Protein AF-A0A7C1JLP6-F1 (afdb_monomer)

Nearest PDB structures (foldseek):
  4bjh-assembly1_B  TM=5.225E-01  e=1.406E+00  Aquifex aeolicus
  1kj9-assembly1_B  TM=3.033E-01  e=1.225E+00  Escherichia coli
  2czg-assembly1_B  TM=2.862E-01  e=1.983E+00  Pyrococcus horikoshii OT3
  2dwc-assembly1_A  TM=2.921E-01  e=2.276E+00  Pyrococcus horikoshii OT3
  2czg-assembly1_A  TM=2.885E-01  e=2.998E+00  Pyrococcus horikoshii OT3

pLDDT: mean 95.77, std 3.17, range [79.0, 98.44]

Sequence (74 aa):
MIEIGLHTDNWRPLSGNFQTACQAAKKYGLEHIEFAVIHGQYFVQAMGYDPAISLQSNPRALRRYCDQMGLKIS

Radius of gyration: 11.89 Å; Cα contacts (8 Å, |Δi|>4): 125; chains: 1; bounding box: 33×22×31 Å

Mean predicted aligned error: 2.37 Å

Solvent-accessible surface area (backbone atoms only — not comparable to full-atom values): 4172 Å² total; per-residue (Å²): 132,93,84,57,61,51,54,22,60,78,29,40,90,72,47,24,19,43,66,56,39,52,51,48,32,47,74,71,72,34,44,34,40,34,65,54,74,41,88,57,87,53,72,53,43,77,73,53,35,29,16,54,42,42,72,78,53,62,64,67,60,53,50,52,50,34,55,76,59,60,35,43,82,106

Secondary structure (DSSP, 8-state):
----EEEGGGGGGGT--HHHHHHHHHHTT--EEE--EESS--HHHHTT---SEETTS-HHHHHHHHHHHT-EE-

Structure (mmCIF, N/CA/C/O backbone):
data_AF-A0A7C1JLP6-F1
#
_entry.id   AF-A0A7C1JLP6-F1
#
loop_
_atom_site.group_PDB
_atom_site.id
_atom_site.type_symbol
_atom_site.label_atom_id
_atom_site.label_alt_id
_atom_site.label_comp_id
_atom_site.label_asym_id
_atom_site.label_entity_id
_atom_site.label_seq_id
_atom_site.pdbx_PDB_ins_code
_atom_site.C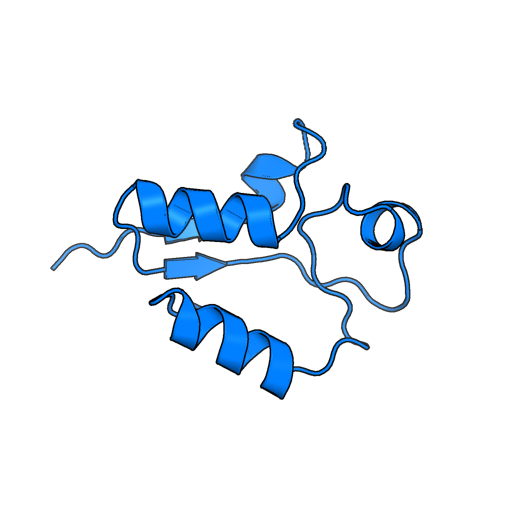artn_x
_atom_site.Cartn_y
_atom_site.Cartn_z
_atom_site.occupancy
_atom_site.B_iso_or_equiv
_atom_site.auth_seq_id
_atom_site.auth_comp_id
_atom_site.auth_asym_id
_atom_site.auth_atom_id
_atom_site.pdbx_PDB_model_num
ATOM 1 N N . MET A 1 1 ? -20.796 4.370 13.647 1.00 79.00 1 MET A N 1
ATOM 2 C CA . MET A 1 1 ? -19.495 4.090 14.291 1.00 79.00 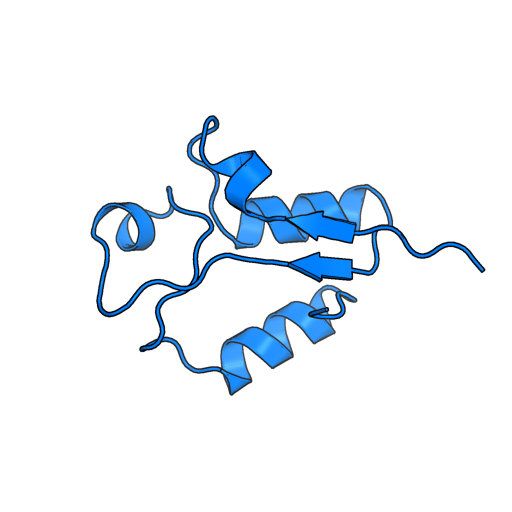1 MET A CA 1
ATOM 3 C C . MET A 1 1 ? -18.433 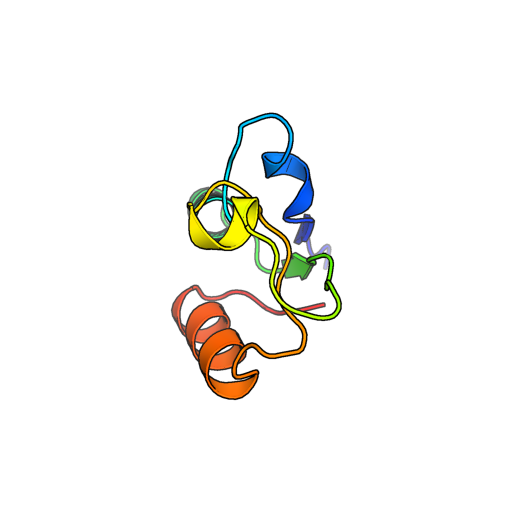4.787 13.455 1.00 79.00 1 MET A C 1
ATOM 5 O O . MET A 1 1 ? -18.644 4.870 12.254 1.00 79.00 1 MET A O 1
ATOM 9 N N . ILE A 1 2 ? -17.395 5.372 14.056 1.00 91.31 2 ILE A N 1
ATOM 10 C CA . ILE A 1 2 ? -16.340 6.060 13.291 1.00 91.31 2 ILE A CA 1
ATOM 11 C C . ILE A 1 2 ? -15.345 5.006 12.802 1.00 91.31 2 ILE A C 1
ATOM 13 O O . ILE A 1 2 ? -14.861 4.218 13.611 1.00 91.31 2 ILE A O 1
ATOM 17 N N . GLU A 1 3 ? -15.050 5.010 11.506 1.00 94.00 3 GLU A N 1
ATOM 18 C CA . GLU A 1 3 ? -14.014 4.183 10.884 1.00 94.00 3 GLU A CA 1
ATOM 19 C C . GLU A 1 3 ? -12.82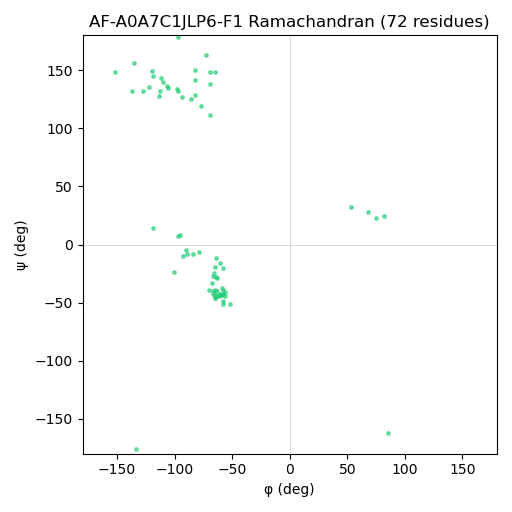4 5.081 10.518 1.00 94.00 3 GLU A C 1
ATOM 21 O O . GLU A 1 3 ? -13.012 6.203 10.045 1.00 94.00 3 GLU A O 1
ATOM 26 N N . ILE A 1 4 ? -11.599 4.620 10.792 1.00 95.19 4 ILE A N 1
ATOM 27 C CA . ILE A 1 4 ? -10.366 5.384 10.554 1.00 95.19 4 ILE A CA 1
ATOM 28 C C . ILE A 1 4 ? -9.454 4.580 9.631 1.00 95.19 4 ILE A C 1
ATOM 30 O O . ILE A 1 4 ? -9.253 3.375 9.820 1.00 95.19 4 ILE A O 1
ATOM 34 N N . GLY A 1 5 ? -8.883 5.276 8.651 1.00 96.69 5 GLY A N 1
ATOM 35 C CA . GLY A 1 5 ? -7.902 4.735 7.724 1.00 96.69 5 GLY A CA 1
ATOM 36 C C . GLY A 1 5 ? -6.697 5.638 7.532 1.00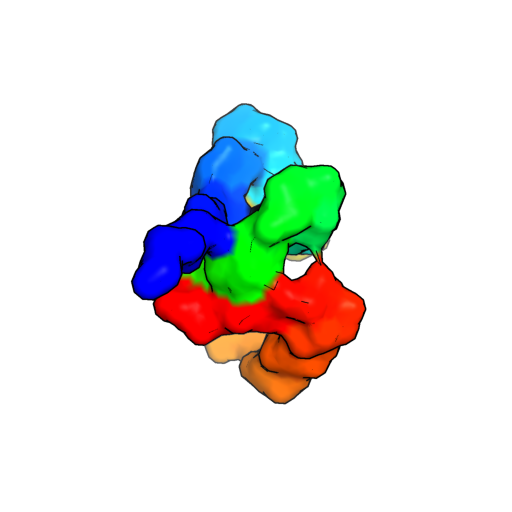 96.69 5 GLY A C 1
ATOM 37 O O . GLY A 1 5 ? -6.552 6.677 8.179 1.00 96.69 5 GLY A O 1
ATOM 38 N N . LEU A 1 6 ? -5.821 5.217 6.626 1.00 97.38 6 LEU A N 1
ATOM 39 C CA . LEU A 1 6 ? -4.689 6.009 6.161 1.00 97.38 6 LEU A CA 1
ATOM 40 C C . LEU A 1 6 ? -4.564 5.936 4.646 1.00 97.38 6 LEU A C 1
ATOM 42 O O . LEU A 1 6 ? -4.966 4.953 4.027 1.00 97.38 6 LEU A O 1
ATOM 46 N N . HIS A 1 7 ? -3.928 6.955 4.077 1.00 98.38 7 HIS A N 1
ATOM 47 C CA . HIS A 1 7 ? -3.459 6.926 2.703 1.00 98.38 7 HIS A CA 1
ATOM 48 C C . HIS A 1 7 ? -1.973 6.537 2.678 1.00 98.38 7 HIS A C 1
ATOM 50 O O . HIS A 1 7 ? -1.169 7.093 3.435 1.00 98.38 7 HIS A O 1
ATOM 56 N N . THR A 1 8 ? -1.573 5.590 1.825 1.00 98.12 8 THR A N 1
ATOM 57 C CA . THR A 1 8 ? -0.196 5.060 1.830 1.00 98.12 8 THR A CA 1
ATOM 58 C C . THR A 1 8 ? 0.855 6.095 1.430 1.00 98.12 8 THR A C 1
ATOM 60 O O . THR A 1 8 ? 1.994 6.001 1.886 1.00 98.12 8 THR A O 1
ATOM 63 N N . ASP A 1 9 ? 0.486 7.137 0.675 1.00 96.81 9 ASP A N 1
ATOM 64 C CA . ASP A 1 9 ? 1.397 8.255 0.360 1.00 96.81 9 ASP A CA 1
ATOM 65 C C . ASP A 1 9 ? 1.907 9.015 1.591 1.00 96.81 9 ASP A C 1
ATOM 67 O O . ASP A 1 9 ? 2.940 9.676 1.495 1.00 96.81 9 ASP A O 1
ATOM 71 N N . ASN A 1 10 ? 1.292 8.855 2.767 1.00 97.00 10 ASN A N 1
ATOM 72 C CA . ASN A 1 10 ? 1.841 9.387 4.019 1.00 97.00 10 ASN A CA 1
ATOM 73 C C . ASN A 1 10 ? 3.261 8.852 4.315 1.00 97.00 10 ASN A C 1
ATOM 75 O O . ASN A 1 10 ? 4.015 9.478 5.058 1.00 97.00 10 ASN A O 1
ATOM 79 N N . TRP A 1 11 ? 3.651 7.723 3.711 1.00 96.81 11 TRP A N 1
ATOM 80 C CA . TRP A 1 11 ? 4.988 7.131 3.827 1.00 96.81 11 TRP A CA 1
ATOM 81 C C . TRP A 1 11 ? 5.971 7.561 2.736 1.00 96.81 11 TRP A C 1
ATOM 83 O O . TRP A 1 11 ? 7.169 7.305 2.876 1.00 96.81 11 TRP A O 1
ATOM 93 N N . ARG A 1 12 ? 5.517 8.242 1.680 1.00 95.19 12 ARG A N 1
ATOM 94 C CA . ARG A 1 12 ? 6.373 8.684 0.567 1.00 95.19 12 ARG A CA 1
ATOM 95 C C . ARG A 1 12 ? 7.555 9.554 1.030 1.00 95.19 12 ARG A C 1
ATOM 97 O O . ARG A 1 12 ? 8.673 9.259 0.612 1.00 95.19 12 ARG A O 1
ATOM 104 N N . PRO A 1 13 ? 7.393 10.547 1.934 1.00 95.50 13 PRO A N 1
ATOM 105 C CA . PRO A 1 13 ? 8.522 11.353 2.418 1.00 95.50 13 PRO A CA 1
ATOM 106 C C . PRO A 1 13 ? 9.555 10.554 3.224 1.00 95.50 13 PRO A C 1
ATOM 108 O O . PRO A 1 13 ? 10.691 10.988 3.379 1.00 95.50 13 PRO A O 1
ATOM 111 N N . LEU A 1 14 ? 9.164 9.385 3.736 1.00 95.44 14 LEU A N 1
ATOM 112 C CA . LEU A 1 14 ? 10.016 8.485 4.512 1.00 95.44 14 LEU A CA 1
ATOM 113 C C . LEU A 1 14 ? 10.652 7.394 3.642 1.00 95.44 14 LEU A C 1
ATOM 115 O O . LEU A 1 14 ? 11.236 6.456 4.179 1.00 95.44 14 LEU A O 1
ATOM 119 N N . SER A 1 15 ? 10.511 7.483 2.312 1.00 95.00 15 SER A N 1
ATOM 120 C CA . SER A 1 15 ? 10.883 6.411 1.379 1.00 95.00 15 SER A CA 1
ATOM 121 C C . SER A 1 15 ? 10.239 5.066 1.751 1.00 95.00 15 SER A C 1
ATOM 123 O O . SER A 1 15 ? 10.832 4.006 1.575 1.00 95.00 15 SER A O 1
ATOM 125 N N . GLY A 1 16 ? 9.038 5.085 2.333 1.00 96.56 16 GLY A N 1
ATOM 126 C CA . GLY A 1 16 ? 8.317 3.864 2.670 1.00 96.56 16 GLY A CA 1
ATOM 127 C C . GLY A 1 16 ? 7.573 3.301 1.462 1.00 96.56 16 GLY A C 1
ATOM 128 O O . GLY A 1 16 ? 7.125 4.040 0.589 1.00 96.56 16 GLY A O 1
ATOM 129 N N . ASN A 1 17 ? 7.409 1.981 1.437 1.00 97.25 17 ASN A N 1
ATOM 130 C CA . ASN A 1 17 ? 6.579 1.296 0.450 1.00 97.25 17 ASN A CA 1
ATOM 131 C C . ASN A 1 17 ? 5.178 0.985 0.990 1.00 97.25 17 ASN A C 1
ATOM 133 O O . ASN A 1 17 ? 4.842 1.243 2.150 1.00 97.25 17 ASN A O 1
ATOM 137 N N . PHE A 1 18 ? 4.365 0.389 0.120 1.00 97.62 18 PHE A N 1
ATOM 138 C CA . PHE A 1 18 ? 2.994 -0.006 0.410 1.00 97.62 18 PHE A CA 1
ATOM 139 C C . PHE A 1 18 ? 2.902 -0.936 1.629 1.00 97.62 18 PHE A C 1
ATOM 141 O O . PHE A 1 18 ? 2.026 -0.778 2.481 1.00 97.62 18 PHE A O 1
ATOM 148 N N . GLN A 1 19 ? 3.834 -1.884 1.752 1.00 97.75 19 GLN A N 1
ATOM 149 C CA . GLN A 1 19 ? 3.868 -2.842 2.851 1.00 97.75 19 GLN A CA 1
ATOM 150 C C . GLN A 1 19 ? 4.169 -2.149 4.182 1.00 97.75 19 GLN A C 1
ATOM 152 O O . GLN A 1 19 ? 3.527 -2.472 5.179 1.00 97.75 19 GLN A O 1
ATOM 157 N N . THR A 1 20 ? 5.074 -1.167 4.205 1.00 97.88 20 THR A N 1
ATOM 158 C CA . THR A 1 20 ? 5.349 -0.359 5.402 1.00 97.88 20 THR A CA 1
ATOM 159 C C . THR A 1 20 ? 4.090 0.367 5.884 1.00 97.88 20 THR A C 1
ATOM 161 O O . THR A 1 20 ? 3.787 0.345 7.079 1.00 97.88 20 THR A O 1
ATOM 164 N N . ALA A 1 21 ? 3.309 0.949 4.966 1.00 98.12 21 ALA A N 1
ATOM 165 C CA . ALA A 1 21 ? 2.042 1.598 5.304 1.00 98.12 21 ALA A CA 1
ATOM 166 C C . ALA A 1 21 ? 1.001 0.595 5.842 1.00 98.12 21 ALA A C 1
ATOM 168 O O . ALA A 1 21 ? 0.374 0.846 6.871 1.00 98.12 21 ALA A O 1
ATOM 169 N N . CYS A 1 22 ? 0.871 -0.584 5.222 1.00 98.25 22 CYS A N 1
ATOM 170 C CA . CYS A 1 22 ? -0.027 -1.649 5.694 1.00 98.25 22 CYS A CA 1
ATOM 171 C C . CYS A 1 22 ? 0.365 -2.181 7.080 1.00 98.25 22 CYS A C 1
ATOM 173 O O . CYS A 1 22 ? -0.488 -2.448 7.927 1.00 98.25 22 CYS A O 1
ATOM 175 N N . GLN A 1 23 ? 1.665 -2.342 7.332 1.00 98.12 23 GLN A N 1
ATOM 176 C CA . GLN A 1 23 ? 2.182 -2.758 8.635 1.00 98.12 23 GLN A CA 1
ATOM 177 C C . GLN A 1 23 ? 1.891 -1.712 9.709 1.00 98.12 23 GLN A C 1
ATOM 179 O O . GLN A 1 23 ? 1.521 -2.079 10.824 1.00 98.12 23 GLN A O 1
ATOM 184 N N . ALA A 1 24 ? 2.009 -0.424 9.380 1.00 97.94 24 ALA A N 1
ATOM 185 C CA . ALA A 1 24 ? 1.626 0.646 10.286 1.00 97.94 24 ALA A CA 1
ATOM 186 C C . ALA A 1 24 ? 0.118 0.637 10.568 1.00 97.94 24 ALA A C 1
ATOM 188 O O . ALA A 1 24 ? -0.265 0.676 11.735 1.00 97.94 24 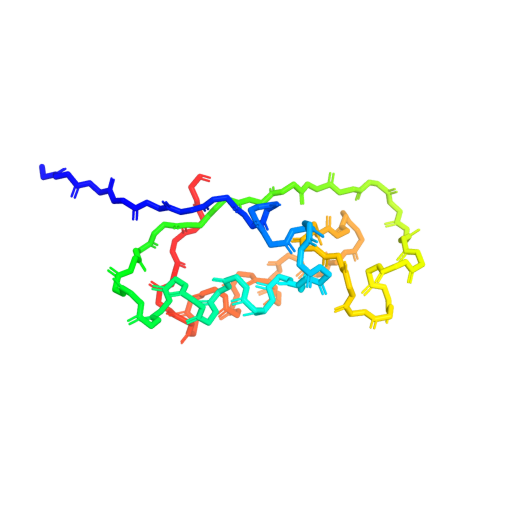ALA A O 1
ATOM 189 N N . ALA A 1 25 ? -0.725 0.496 9.539 1.00 97.88 25 ALA A N 1
ATOM 190 C CA . ALA A 1 25 ? -2.174 0.372 9.703 1.00 97.88 25 ALA A CA 1
ATOM 191 C C . ALA A 1 25 ? -2.526 -0.738 10.707 1.00 97.88 25 ALA A C 1
ATOM 193 O O . ALA A 1 25 ? -3.183 -0.486 11.716 1.00 97.88 25 ALA A O 1
ATOM 194 N N . LYS A 1 26 ? -1.961 -1.935 10.505 1.00 97.69 26 LYS A N 1
ATOM 195 C CA . LYS A 1 26 ? -2.138 -3.077 11.408 1.00 97.69 26 LYS A CA 1
ATOM 196 C C . LYS A 1 26 ? -1.621 -2.803 12.822 1.00 97.69 26 LYS A C 1
ATOM 198 O O . LYS A 1 26 ? -2.297 -3.128 13.794 1.00 97.69 26 LYS A O 1
ATOM 203 N N . LYS A 1 27 ? -0.433 -2.202 12.955 1.00 97.88 27 LYS A N 1
ATOM 204 C CA . LYS A 1 27 ? 0.174 -1.856 14.252 1.00 97.88 27 LYS A CA 1
ATOM 205 C C . LYS A 1 27 ? -0.713 -0.916 15.072 1.00 97.88 27 LYS A C 1
ATOM 207 O O . LYS A 1 27 ? -0.756 -1.049 16.290 1.00 97.88 27 LYS A O 1
ATOM 212 N N . TYR A 1 28 ? -1.385 0.027 14.416 1.00 97.06 28 TYR A N 1
ATOM 213 C CA . TYR A 1 28 ? -2.214 1.041 15.069 1.00 97.06 28 TYR A CA 1
ATOM 214 C C . TYR A 1 28 ? -3.708 0.688 15.106 1.00 97.06 28 TYR A C 1
ATOM 216 O O . TYR A 1 28 ? -4.507 1.515 15.531 1.00 97.06 28 TYR A O 1
ATOM 224 N N . GLY A 1 29 ? -4.086 -0.529 14.698 1.00 96.56 29 GLY A N 1
ATOM 225 C CA . GLY A 1 29 ? -5.477 -0.986 14.732 1.00 96.56 29 GLY A CA 1
ATOM 226 C C . GLY A 1 29 ? -6.393 -0.259 13.745 1.00 96.56 29 GLY A C 1
ATOM 227 O O . GLY A 1 29 ? -7.580 -0.117 14.019 1.00 96.56 29 GLY A O 1
ATOM 228 N N . LEU A 1 30 ? -5.849 0.229 12.626 1.00 97.19 30 LEU A N 1
ATOM 229 C CA . LEU A 1 30 ? -6.636 0.835 11.554 1.00 97.19 30 LEU A CA 1
ATOM 230 C C . LEU A 1 30 ? -7.214 -0.249 10.648 1.00 97.19 30 LEU A C 1
ATOM 232 O O . LEU A 1 30 ? -6.537 -1.227 10.329 1.00 97.19 30 LEU A O 1
ATOM 236 N N . GLU A 1 31 ? -8.447 -0.039 10.200 1.00 96.38 31 GLU A N 1
ATOM 237 C CA . GLU A 1 31 ? -9.148 -0.992 9.337 1.00 96.38 31 GLU A CA 1
ATOM 238 C C . GLU A 1 31 ? -9.126 -0.586 7.864 1.00 96.38 31 GLU A C 1
ATOM 240 O O . GLU A 1 31 ? -9.271 -1.449 7.004 1.00 96.38 31 GLU A O 1
ATOM 245 N N . HIS A 1 32 ? -8.946 0.701 7.562 1.00 98.12 32 HIS A N 1
ATOM 246 C CA . HIS A 1 32 ? -9.082 1.239 6.209 1.00 98.12 32 HIS A CA 1
ATOM 247 C C . HIS A 1 32 ? -7.739 1.666 5.617 1.00 98.12 32 HIS A C 1
ATOM 249 O O . HIS A 1 32 ? -6.891 2.249 6.301 1.00 98.12 32 HIS A O 1
ATOM 255 N N . ILE A 1 33 ? -7.551 1.388 4.329 1.00 98.25 33 ILE A N 1
ATOM 256 C CA . ILE A 1 33 ? -6.365 1.785 3.576 1.00 98.25 33 ILE A CA 1
ATOM 257 C C . ILE A 1 33 ? -6.738 2.323 2.197 1.00 98.25 33 ILE A C 1
ATOM 259 O O . ILE A 1 33 ? -7.475 1.693 1.443 1.00 98.25 33 ILE A O 1
ATOM 263 N N . GLU A 1 34 ? -6.151 3.463 1.861 1.00 98.31 34 GLU A N 1
ATOM 264 C CA . GLU A 1 34 ? -6.228 4.107 0.554 1.00 98.31 34 GLU A CA 1
ATOM 265 C C . GLU A 1 34 ? -4.822 4.217 -0.032 1.00 98.31 34 GLU A C 1
ATOM 267 O O . GLU A 1 34 ? -3.838 4.327 0.703 1.00 98.31 34 GLU A O 1
ATOM 272 N N . PHE A 1 35 ? -4.691 4.180 -1.353 1.00 97.62 35 PHE A N 1
ATOM 273 C CA . PHE A 1 35 ? -3.391 4.282 -2.008 1.00 97.62 35 PHE A CA 1
ATOM 274 C C . PHE A 1 35 ? -3.508 4.890 -3.397 1.00 97.62 35 PHE A C 1
ATOM 276 O O . PHE A 1 35 ? -4.474 4.658 -4.126 1.00 97.62 35 PHE A O 1
ATOM 283 N N . ALA A 1 36 ? -2.461 5.608 -3.798 1.00 96.38 36 ALA A N 1
ATOM 284 C CA . ALA A 1 36 ? -2.330 6.087 -5.159 1.00 96.38 36 ALA A CA 1
ATOM 285 C C . ALA A 1 36 ? -2.069 4.919 -6.116 1.00 96.38 36 ALA A C 1
ATOM 287 O O . ALA A 1 36 ? -1.393 3.939 -5.782 1.00 96.38 36 ALA A O 1
ATOM 288 N N . VAL A 1 37 ? -2.560 5.061 -7.343 1.00 95.44 37 VAL A N 1
ATOM 289 C CA . VAL A 1 37 ? -2.218 4.168 -8.448 1.00 95.44 37 VAL A CA 1
ATOM 290 C C . VAL A 1 37 ? -1.394 4.909 -9.487 1.00 95.44 37 VAL A C 1
ATOM 292 O O . VAL A 1 37 ? -1.629 6.083 -9.766 1.00 95.44 37 VAL A O 1
ATOM 295 N N . ILE A 1 38 ? -0.434 4.210 -10.080 1.00 94.00 38 ILE A N 1
ATOM 296 C CA . ILE A 1 38 ? 0.399 4.731 -11.163 1.00 94.00 38 ILE A CA 1
ATOM 297 C C . ILE A 1 38 ? 0.208 3.895 -12.423 1.00 94.00 38 ILE A C 1
ATOM 299 O O . ILE A 1 38 ? 0.028 2.675 -12.371 1.00 94.00 38 ILE A O 1
ATOM 303 N N . HIS A 1 39 ? 0.267 4.547 -13.579 1.00 94.38 39 HIS A N 1
ATOM 304 C CA . HIS A 1 39 ? 0.257 3.849 -14.855 1.00 94.38 39 HIS A CA 1
ATOM 305 C C . HIS A 1 39 ? 1.677 3.416 -15.239 1.00 94.38 39 HIS A C 1
ATOM 307 O O . HIS A 1 39 ? 2.581 4.243 -15.319 1.00 94.38 39 HIS A O 1
ATOM 313 N N . GLY A 1 40 ? 1.864 2.121 -15.501 1.00 91.31 40 GLY A N 1
ATOM 314 C CA . GLY A 1 40 ? 3.159 1.554 -15.880 1.00 91.31 40 GLY A CA 1
ATOM 315 C C . GLY A 1 40 ? 4.047 1.181 -14.691 1.00 91.31 40 GLY A C 1
ATOM 316 O O . GLY A 1 40 ? 3.572 0.991 -13.571 1.00 91.31 40 GLY A O 1
ATOM 317 N N . GLN A 1 41 ? 5.339 1.015 -14.964 1.00 87.50 41 GLN A N 1
ATOM 318 C CA . GLN A 1 41 ? 6.348 0.647 -13.971 1.00 87.50 41 GLN A CA 1
ATOM 319 C C . GLN A 1 41 ? 7.083 1.895 -13.493 1.00 87.50 41 GLN A C 1
ATOM 321 O O . GLN A 1 41 ? 7.532 2.697 -14.312 1.00 87.50 41 GLN A O 1
ATOM 326 N N . TYR A 1 42 ? 7.251 2.032 -12.179 1.00 89.75 42 TYR A N 1
ATOM 327 C CA . TYR A 1 42 ? 8.055 3.102 -11.603 1.00 89.75 42 TYR A CA 1
ATOM 328 C C . TYR A 1 42 ? 9.300 2.541 -10.932 1.00 89.75 42 TYR A C 1
ATOM 330 O O . TYR A 1 42 ? 9.234 1.656 -10.083 1.00 89.75 42 TYR A O 1
ATOM 338 N N . PHE A 1 43 ? 10.456 3.081 -11.309 1.00 91.75 43 PHE A N 1
ATOM 339 C CA . PHE A 1 43 ? 11.751 2.594 -10.844 1.00 91.75 43 PHE A CA 1
ATOM 340 C C . PHE A 1 43 ? 11.883 2.621 -9.312 1.00 91.75 43 PHE A C 1
ATOM 342 O O . PHE A 1 43 ? 12.330 1.649 -8.711 1.00 91.75 43 PHE A O 1
ATOM 349 N N . VAL A 1 44 ? 11.426 3.693 -8.660 1.00 91.56 44 VAL A N 1
ATOM 350 C CA . VAL A 1 44 ? 11.510 3.836 -7.194 1.00 91.56 44 VAL A CA 1
ATOM 351 C C . VAL A 1 44 ? 10.600 2.835 -6.471 1.00 91.56 44 VAL A C 1
ATOM 353 O O . VAL A 1 44 ? 10.975 2.308 -5.424 1.00 91.56 44 VAL A O 1
ATOM 356 N N . GLN A 1 45 ? 9.452 2.493 -7.064 1.00 90.94 45 GLN A N 1
ATOM 357 C CA . GLN A 1 45 ? 8.581 1.426 -6.566 1.00 90.94 45 GLN A CA 1
ATOM 358 C C . GLN A 1 45 ? 9.282 0.064 -6.622 1.00 90.94 45 GLN A C 1
ATOM 360 O O . GLN A 1 45 ? 9.240 -0.680 -5.646 1.00 90.94 45 GLN A O 1
ATOM 365 N N . ALA A 1 46 ? 9.974 -0.243 -7.725 1.00 88.50 46 ALA A N 1
ATOM 366 C CA . ALA A 1 46 ? 10.725 -1.491 -7.879 1.00 88.50 46 ALA A CA 1
ATOM 367 C C . ALA A 1 46 ? 11.893 -1.616 -6.882 1.00 88.50 46 ALA A C 1
ATOM 369 O O . ALA A 1 46 ? 12.241 -2.724 -6.479 1.00 88.50 46 ALA A O 1
ATOM 370 N N . MET A 1 47 ? 12.461 -0.490 -6.438 1.00 93.12 47 MET A N 1
ATOM 371 C CA . MET A 1 47 ? 13.458 -0.451 -5.361 1.00 93.12 47 MET A CA 1
ATOM 372 C C . MET A 1 47 ? 12.854 -0.565 -3.949 1.00 93.12 47 MET A C 1
ATOM 374 O O . MET A 1 47 ? 13.596 -0.660 -2.976 1.00 93.12 47 MET A O 1
ATOM 378 N N . GLY A 1 48 ? 11.523 -0.560 -3.816 1.00 92.06 48 GLY A N 1
ATOM 379 C CA . GLY A 1 48 ? 10.840 -0.659 -2.526 1.00 92.06 48 GLY A CA 1
ATOM 380 C C . GLY A 1 48 ? 10.724 0.662 -1.761 1.00 92.06 48 GLY A C 1
ATOM 381 O O . GLY A 1 48 ? 10.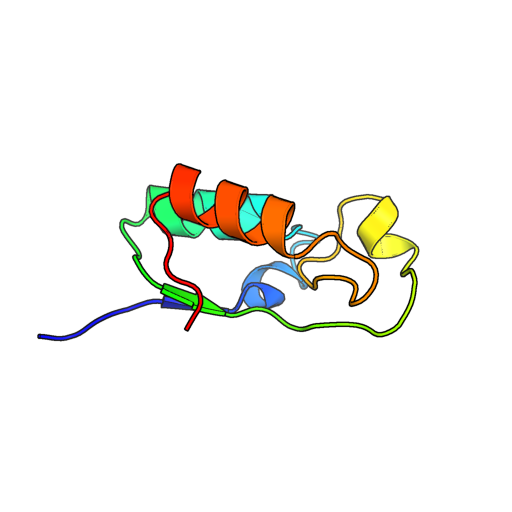565 0.619 -0.541 1.00 92.06 48 GLY A O 1
ATOM 382 N N . TYR A 1 49 ? 10.769 1.805 -2.455 1.00 95.06 49 TYR A N 1
ATOM 383 C CA . TYR A 1 49 ? 10.728 3.150 -1.859 1.00 95.06 49 TYR A CA 1
ATOM 384 C C . TYR A 1 49 ? 9.516 3.994 -2.296 1.00 95.06 49 TYR A C 1
ATOM 386 O O . TYR A 1 49 ? 9.508 5.208 -2.103 1.00 95.06 49 TYR A O 1
ATOM 394 N N . ASP A 1 50 ? 8.499 3.378 -2.907 1.00 95.44 50 ASP A N 1
ATOM 395 C CA . ASP A 1 50 ? 7.260 4.060 -3.295 1.00 95.44 50 ASP A CA 1
ATOM 396 C C . ASP A 1 50 ? 6.024 3.317 -2.759 1.00 95.44 50 ASP A C 1
ATOM 398 O O . ASP A 1 50 ? 5.942 2.090 -2.911 1.00 95.44 50 ASP A O 1
ATOM 402 N N . PRO A 1 51 ? 5.062 4.022 -2.136 1.00 97.25 51 PRO A N 1
ATOM 403 C CA . PRO A 1 51 ? 3.864 3.410 -1.576 1.00 97.25 51 PRO A CA 1
ATOM 404 C C . PRO A 1 51 ? 2.673 3.308 -2.540 1.00 97.25 51 PRO A C 1
ATOM 406 O O . PRO A 1 51 ? 1.651 2.727 -2.163 1.00 97.25 51 PRO A O 1
ATOM 409 N N . ALA A 1 52 ? 2.768 3.860 -3.751 1.00 96.25 52 ALA A N 1
ATOM 410 C CA . ALA A 1 52 ? 1.746 3.720 -4.777 1.00 96.25 52 ALA A CA 1
ATOM 411 C C . ALA A 1 52 ? 1.746 2.301 -5.358 1.00 96.25 52 ALA A C 1
ATOM 413 O O . ALA A 1 52 ? 2.715 1.549 -5.229 1.00 96.25 52 ALA A O 1
ATOM 414 N N . ILE A 1 53 ? 0.662 1.937 -6.039 1.00 96.31 53 ILE A N 1
ATOM 415 C CA . ILE A 1 53 ? 0.486 0.639 -6.692 1.00 96.31 53 ILE A CA 1
ATOM 416 C C . ILE A 1 53 ? 0.458 0.809 -8.210 1.00 96.31 53 ILE A C 1
ATOM 418 O O . ILE A 1 53 ? -0.253 1.651 -8.748 1.00 96.31 53 ILE A O 1
ATOM 422 N N . SER A 1 54 ? 1.219 -0.015 -8.931 1.00 95.19 54 SER A N 1
ATOM 423 C CA . SER A 1 54 ? 1.133 -0.043 -10.392 1.00 95.19 54 SER A CA 1
ATOM 424 C C . SER A 1 54 ? -0.200 -0.628 -10.851 1.00 95.19 54 SER A C 1
ATOM 426 O O . SER A 1 54 ? -0.628 -1.671 -10.361 1.00 95.19 54 SER A O 1
ATOM 428 N N . LEU A 1 55 ? -0.813 -0.020 -11.868 1.00 95.12 55 LEU A N 1
ATOM 429 C CA . LEU A 1 55 ? -1.968 -0.590 -12.570 1.00 95.12 55 LEU A CA 1
ATOM 430 C C . LEU A 1 55 ? -1.644 -1.906 -13.303 1.00 95.12 55 LEU A C 1
ATOM 432 O O . LEU A 1 55 ? -2.557 -2.604 -13.732 1.00 95.12 55 LEU A O 1
ATOM 436 N N . GLN A 1 56 ? -0.363 -2.263 -13.445 1.00 94.56 56 GLN A N 1
ATOM 437 C CA . GLN A 1 56 ? 0.073 -3.563 -13.967 1.00 94.56 56 GLN A CA 1
ATOM 438 C C . GLN A 1 56 ? 0.231 -4.629 -12.870 1.00 94.56 56 GLN A C 1
ATOM 440 O O . GLN A 1 56 ? 0.446 -5.802 -13.178 1.00 94.56 56 GLN A O 1
ATOM 445 N N . SER A 1 57 ? 0.130 -4.249 -11.592 1.00 93.81 57 SER A N 1
ATOM 446 C CA . SER A 1 57 ? 0.145 -5.197 -10.478 1.00 93.81 57 SER A CA 1
ATOM 447 C C . SER A 1 57 ? -1.077 -6.108 -10.524 1.00 93.81 57 SER A C 1
ATOM 449 O O . SER A 1 57 ? -2.165 -5.701 -10.919 1.00 93.81 57 SER A O 1
ATOM 451 N N . ASN A 1 58 ? -0.926 -7.349 -10.055 1.00 96.31 58 ASN A N 1
ATOM 452 C CA . ASN A 1 58 ? -2.043 -8.284 -9.969 1.00 96.31 58 ASN A CA 1
ATOM 453 C C . ASN A 1 58 ? -3.039 -7.836 -8.874 1.00 96.31 58 ASN A C 1
ATOM 455 O O . ASN A 1 58 ? -2.723 -7.961 -7.684 1.00 96.31 58 ASN A O 1
ATOM 459 N N . PRO A 1 59 ? -4.264 -7.399 -9.228 1.00 95.88 59 PRO A N 1
ATOM 460 C CA . PRO A 1 59 ? -5.215 -6.871 -8.252 1.00 95.88 59 PRO A CA 1
ATOM 461 C C . PRO A 1 59 ? -5.714 -7.942 -7.273 1.00 95.88 59 PRO A C 1
ATOM 463 O O . PRO A 1 59 ? -6.029 -7.631 -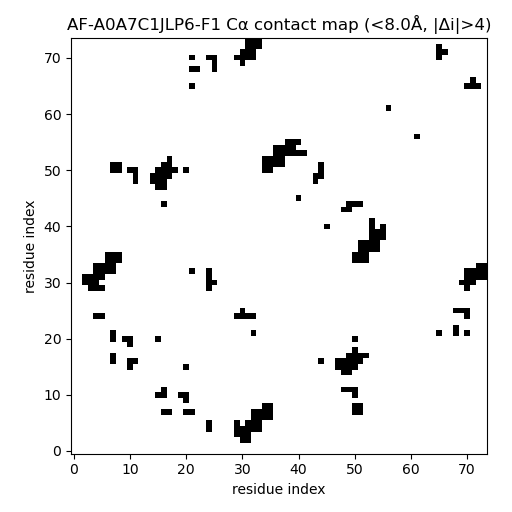6.127 1.00 95.88 59 PRO A O 1
ATOM 466 N N . ARG A 1 60 ? -5.735 -9.226 -7.668 1.00 98.00 60 ARG A N 1
ATOM 467 C CA . ARG A 1 60 ? -6.109 -10.327 -6.761 1.00 98.00 60 ARG A CA 1
ATOM 468 C C . ARG A 1 60 ? -5.043 -10.563 -5.699 1.00 98.00 60 ARG A C 1
ATOM 470 O O . ARG A 1 60 ? -5.376 -10.840 -4.551 1.00 98.00 60 ARG A O 1
ATOM 477 N N . ALA A 1 61 ? -3.770 -10.462 -6.079 1.00 97.75 61 ALA A N 1
ATOM 478 C CA . ALA A 1 61 ? -2.664 -10.595 -5.136 1.00 97.75 61 ALA A CA 1
ATOM 479 C C . ALA A 1 61 ? -2.658 -9.434 -4.132 1.00 97.75 61 ALA A C 1
ATOM 481 O O . ALA A 1 61 ? -2.515 -9.682 -2.937 1.00 97.75 61 ALA A O 1
ATOM 482 N N . LEU A 1 62 ? -2.892 -8.207 -4.613 1.00 97.19 62 LEU A N 1
ATOM 483 C CA . LEU A 1 62 ? -3.051 -7.020 -3.772 1.00 97.19 62 LEU A CA 1
ATOM 484 C C . LEU A 1 62 ? -4.204 -7.187 -2.779 1.00 97.19 62 LEU A C 1
ATOM 486 O O . LEU A 1 62 ? -4.004 -7.040 -1.577 1.00 97.19 62 LEU A O 1
ATOM 490 N N . ARG A 1 63 ? -5.390 -7.569 -3.268 1.00 97.88 63 ARG A N 1
ATOM 491 C CA . ARG A 1 63 ? -6.561 -7.780 -2.416 1.00 97.88 63 ARG A CA 1
ATOM 492 C C . ARG A 1 63 ? -6.299 -8.831 -1.339 1.00 97.88 63 ARG A C 1
ATOM 494 O O . ARG A 1 63 ? -6.521 -8.560 -0.165 1.00 97.88 63 ARG A O 1
ATOM 501 N N . ARG A 1 64 ? -5.752 -9.988 -1.726 1.00 98.44 64 ARG A N 1
ATOM 502 C CA . ARG A 1 64 ? -5.401 -11.065 -0.790 1.00 98.44 64 ARG A CA 1
ATOM 503 C C . ARG A 1 64 ? -4.415 -10.598 0.281 1.00 98.44 64 ARG A C 1
ATOM 505 O O . ARG A 1 64 ? -4.540 -11.010 1.427 1.00 98.44 64 ARG A O 1
ATOM 512 N N . TYR A 1 65 ? -3.442 -9.766 -0.086 1.00 98.38 65 TYR A N 1
ATOM 513 C CA . TYR A 1 65 ? -2.497 -9.203 0.873 1.00 98.38 65 TYR A CA 1
ATOM 514 C C . TYR A 1 65 ? -3.194 -8.273 1.879 1.00 98.38 65 TYR A C 1
ATOM 516 O O . TYR A 1 65 ? -2.988 -8.430 3.080 1.00 98.38 65 TYR A O 1
ATOM 524 N N . CYS A 1 66 ? -4.064 -7.366 1.422 1.00 98.19 66 CYS A N 1
ATOM 525 C CA . CYS A 1 66 ? -4.845 -6.510 2.321 1.00 98.19 66 CYS A CA 1
ATOM 526 C C . CYS A 1 66 ? -5.754 -7.333 3.249 1.00 98.19 66 CYS A C 1
ATOM 528 O O . CYS A 1 66 ? -5.745 -7.103 4.456 1.00 98.19 66 CYS A O 1
ATOM 530 N N . ASP A 1 67 ? -6.442 -8.355 2.725 1.00 98.12 67 ASP A N 1
ATOM 531 C CA . ASP A 1 67 ? -7.292 -9.246 3.528 1.00 98.12 67 ASP A CA 1
ATOM 532 C C . ASP A 1 67 ? -6.472 -9.985 4.610 1.00 98.12 67 ASP A C 1
ATOM 534 O O . ASP A 1 67 ? -6.883 -10.053 5.766 1.00 98.12 67 ASP A O 1
ATOM 538 N N . GLN A 1 68 ? -5.272 -10.482 4.278 1.00 98.19 68 GLN A N 1
ATOM 539 C CA . GLN A 1 68 ? -4.349 -11.104 5.246 1.00 98.19 68 GLN A CA 1
ATOM 540 C C . GLN A 1 68 ? -3.856 -10.128 6.326 1.00 98.19 68 GLN A C 1
ATOM 542 O O . GLN A 1 68 ? -3.525 -10.536 7.443 1.00 98.19 68 GLN A O 1
ATOM 547 N N . MET A 1 69 ? -3.790 -8.839 5.997 1.00 98.06 69 MET A N 1
ATOM 548 C CA . MET A 1 69 ? -3.434 -7.776 6.932 1.00 98.06 69 MET A CA 1
ATOM 549 C C . MET A 1 69 ? -4.625 -7.291 7.768 1.00 98.06 69 MET A C 1
ATOM 551 O O . MET A 1 69 ? -4.401 -6.552 8.724 1.00 98.06 69 MET A O 1
ATOM 555 N N . GLY A 1 70 ? -5.850 -7.735 7.460 1.00 97.50 70 GLY A N 1
ATOM 556 C CA . GLY A 1 70 ? -7.079 -7.254 8.093 1.00 97.50 70 GLY A CA 1
ATOM 557 C C . GLY A 1 70 ? -7.498 -5.857 7.623 1.00 97.50 70 GLY A C 1
ATOM 558 O O . GLY A 1 70 ? -8.193 -5.163 8.356 1.00 97.50 70 GLY A O 1
ATOM 559 N N . LEU A 1 71 ? -7.057 -5.435 6.432 1.00 98.31 71 LEU A N 1
ATOM 560 C CA . LEU A 1 71 ? -7.286 -4.097 5.886 1.00 98.31 71 LEU A CA 1
ATOM 561 C C . LEU A 1 71 ? -8.343 -4.113 4.779 1.00 98.31 71 LEU A C 1
ATOM 563 O O . LEU A 1 71 ? -8.288 -4.923 3.850 1.00 98.31 71 LEU A O 1
ATOM 567 N N . LYS A 1 72 ? -9.269 -3.158 4.844 1.00 97.88 72 LYS A N 1
ATOM 568 C CA . LYS A 1 72 ? -10.271 -2.855 3.824 1.00 97.88 72 LYS A CA 1
ATOM 569 C C . LYS A 1 72 ? -9.732 -1.754 2.917 1.00 97.88 72 LYS A C 1
ATOM 571 O O . LYS A 1 72 ? -9.327 -0.698 3.392 1.00 97.88 72 LYS A O 1
ATOM 576 N N . ILE A 1 73 ? -9.743 -2.006 1.613 1.00 97.25 73 ILE A N 1
ATOM 577 C CA . ILE A 1 73 ? -9.491 -0.963 0.615 1.00 97.25 73 ILE A CA 1
ATOM 578 C C . ILE A 1 73 ? -10.779 -0.140 0.510 1.00 97.25 73 ILE A C 1
ATOM 580 O O . ILE A 1 73 ? -11.820 -0.728 0.195 1.00 97.25 73 ILE A O 1
ATOM 584 N N . SER A 1 74 ? -10.716 1.158 0.809 1.00 93.81 74 SER A N 1
ATOM 585 C CA . SER A 1 74 ? -11.857 2.091 0.763 1.00 93.81 74 SER A CA 1
ATOM 586 C C . SER A 1 74 ? -11.630 3.264 -0.173 1.00 93.81 74 SER A C 1
ATOM 588 O O . SER A 1 74 ? -10.462 3.472 -0.558 1.00 93.81 74 SER A O 1
#

Foldseek 3Di:
DDADED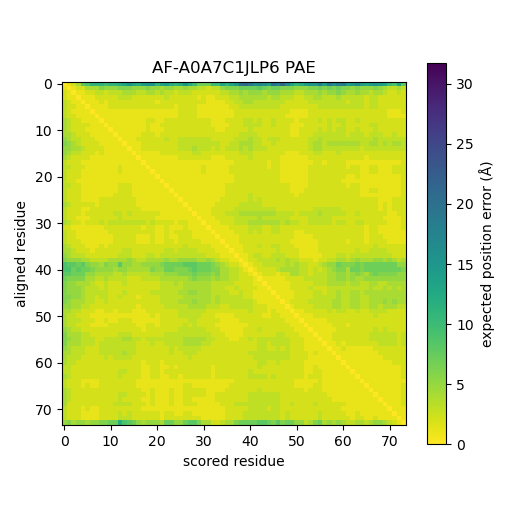EQCVCLVVLAAQVNRLVVCLVVVHAEYEYAEDEDDDPSVVVRRYHHHYPPDDVVVVVVVCVVSNHDYD